Protein AF-A0A554VRL2-F1 (afdb_monomer_lite)

Organism: NCBI:txid2047982

Sequence (175 aa):
MKTKRKSYYKETLPDLVAKLKTMLENSLEVVSKNIDPATKENELKAALESRKLAVEDVIWSAKEIGRMKFELGGDEEKDAFSDLTYLTKVIPRLIKELKGMVDNNLDIVDKTISKKLKESGMKSALVSRRLAAEHAVWASKKVDELEKILIGESEDDSKDETVIMNWTKRKAKLG

Structure (mmCIF, N/CA/C/O backbone):
data_AF-A0A554VRL2-F1
#
_entry.id   AF-A0A554VRL2-F1
#
loop_
_atom_site.group_PDB
_atom_site.id
_atom_site.type_symbol
_atom_site.label_atom_id
_atom_site.label_alt_id
_atom_site.label_comp_id
_atom_site.label_asym_id
_atom_site.label_entity_id
_atom_site.label_seq_id
_atom_site.pdbx_PDB_ins_code
_atom_site.Cartn_x
_atom_site.Cartn_y
_atom_site.Cartn_z
_atom_site.occupancy
_atom_site.B_iso_or_equiv
_atom_site.auth_seq_id
_atom_site.auth_comp_id
_atom_site.auth_asym_id
_atom_site.auth_atom_id
_atom_site.pdbx_PDB_model_num
ATOM 1 N N . MET A 1 1 ? 48.299 -3.933 -20.904 1.00 45.84 1 MET A N 1
ATOM 2 C CA . MET A 1 1 ? 46.844 -3.791 -21.152 1.00 45.84 1 MET A CA 1
ATOM 3 C C . MET A 1 1 ? 46.139 -3.540 -19.827 1.00 45.84 1 MET A C 1
ATOM 5 O O . MET A 1 1 ? 46.253 -4.376 -18.944 1.00 45.84 1 MET A O 1
ATOM 9 N N . LYS A 1 2 ? 45.457 -2.400 -19.646 1.00 48.56 2 LYS A N 1
ATOM 10 C CA . LYS A 1 2 ? 44.576 -2.196 -18.483 1.00 48.56 2 LYS A CA 1
ATOM 11 C C . LYS A 1 2 ? 43.255 -2.908 -18.771 1.00 48.56 2 LYS A C 1
ATOM 13 O O . LYS A 1 2 ? 42.486 -2.445 -19.610 1.00 48.56 2 LYS A O 1
ATOM 18 N N . THR A 1 3 ? 43.001 -4.032 -18.112 1.00 53.31 3 THR A N 1
ATOM 19 C CA . THR A 1 3 ? 41.670 -4.644 -18.057 1.00 53.31 3 THR A CA 1
ATOM 20 C C . THR A 1 3 ? 40.723 -3.626 -17.427 1.00 53.31 3 THR A C 1
ATOM 22 O O . THR A 1 3 ? 40.823 -3.323 -16.239 1.00 53.31 3 THR A O 1
ATOM 25 N N . LYS A 1 4 ? 39.826 -3.034 -18.225 1.00 60.41 4 LYS A N 1
ATOM 26 C CA . LYS A 1 4 ? 38.717 -2.244 -17.682 1.00 60.41 4 LYS A CA 1
ATOM 27 C C . LYS A 1 4 ? 37.874 -3.205 -16.843 1.00 60.41 4 LYS A C 1
ATOM 29 O O . LYS A 1 4 ? 37.178 -4.043 -17.410 1.00 60.41 4 LYS A O 1
ATOM 34 N N . ARG A 1 5 ? 37.977 -3.127 -15.510 1.00 64.88 5 ARG A N 1
ATOM 35 C CA . ARG A 1 5 ? 37.061 -3.842 -14.611 1.00 64.88 5 ARG A CA 1
ATOM 36 C C . ARG A 1 5 ? 35.646 -3.401 -14.978 1.00 64.88 5 ARG A C 1
ATOM 38 O O . ARG A 1 5 ? 35.350 -2.206 -14.941 1.00 64.88 5 ARG A O 1
ATOM 45 N N . LYS A 1 6 ? 34.808 -4.348 -15.397 1.00 69.50 6 LYS A N 1
ATOM 46 C CA . LYS A 1 6 ? 33.374 -4.109 -15.551 1.00 69.50 6 LYS A CA 1
ATOM 47 C C . LYS A 1 6 ? 32.815 -3.740 -14.171 1.00 69.50 6 LYS A C 1
ATOM 49 O O . LYS A 1 6 ? 33.304 -4.206 -13.145 1.00 69.50 6 LYS A O 1
ATOM 54 N N . SER A 1 7 ? 31.873 -2.804 -14.143 1.00 85.56 7 SER A N 1
ATOM 55 C CA . SER A 1 7 ? 31.252 -2.363 -12.893 1.00 85.56 7 SER A CA 1
ATOM 56 C C . SER A 1 7 ? 30.370 -3.484 -12.347 1.00 85.56 7 SER A C 1
ATOM 58 O O . SER A 1 7 ? 29.465 -3.916 -13.056 1.00 85.56 7 SER A O 1
ATOM 60 N N . TYR A 1 8 ? 30.585 -3.896 -11.093 1.00 88.38 8 TYR A N 1
ATOM 61 C CA . TYR A 1 8 ? 29.761 -4.908 -10.416 1.00 88.38 8 TYR A CA 1
ATOM 62 C C . TYR A 1 8 ? 28.268 -4.542 -10.421 1.00 88.38 8 TYR A C 1
ATOM 64 O O . TYR A 1 8 ? 27.406 -5.395 -10.619 1.00 88.38 8 TYR A O 1
ATOM 72 N N . TYR A 1 9 ? 27.951 -3.250 -10.287 1.00 88.38 9 TYR A N 1
ATOM 73 C CA . TYR A 1 9 ? 26.580 -2.758 -10.414 1.00 88.38 9 TYR A CA 1
ATOM 74 C C . TYR A 1 9 ? 26.002 -3.049 -11.804 1.00 88.38 9 TYR A C 1
ATOM 76 O O . TYR A 1 9 ? 24.926 -3.618 -11.910 1.00 88.38 9 TYR A O 1
ATOM 84 N N . LYS A 1 10 ? 26.743 -2.747 -12.879 1.00 86.62 10 LYS A N 1
ATOM 85 C CA . LYS A 1 10 ? 26.281 -3.021 -14.251 1.00 86.62 10 LYS A CA 1
ATOM 86 C C . LYS A 1 10 ? 26.148 -4.516 -14.546 1.00 86.62 10 LYS A C 1
ATOM 88 O O . LYS A 1 10 ? 25.300 -4.894 -15.342 1.00 86.62 10 LYS A O 1
ATOM 93 N N . GLU A 1 11 ? 26.980 -5.350 -13.926 1.00 88.81 11 GLU A N 1
ATOM 94 C CA . GLU A 1 11 ? 26.897 -6.811 -14.050 1.00 88.81 11 GLU A CA 1
ATOM 95 C C . GLU A 1 11 ? 25.648 -7.379 -13.367 1.00 88.81 11 GLU A C 1
ATOM 97 O O . GLU A 1 11 ? 25.026 -8.292 -13.897 1.00 88.81 11 GLU A O 1
ATOM 102 N N . THR A 1 12 ? 25.261 -6.818 -12.220 1.00 92.62 12 THR A N 1
ATOM 103 C CA . THR A 1 12 ? 24.132 -7.299 -11.402 1.00 92.62 12 THR A CA 1
ATOM 104 C C . THR A 1 12 ? 22.801 -6.613 -11.708 1.00 92.62 12 THR A C 1
ATOM 106 O O . THR A 1 12 ? 21.754 -7.069 -11.248 1.00 92.62 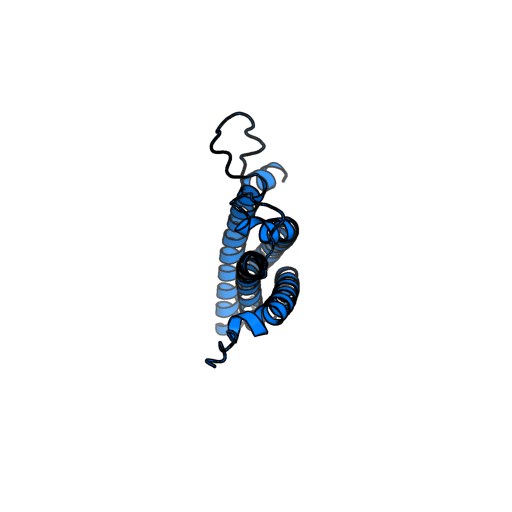12 THR A O 1
ATOM 109 N N . LEU A 1 13 ? 22.815 -5.536 -12.495 1.00 90.00 13 LEU A N 1
ATOM 110 C CA . LEU A 1 13 ? 21.646 -4.711 -12.793 1.00 90.00 13 LEU A CA 1
ATOM 111 C C . LEU A 1 13 ? 20.446 -5.499 -13.365 1.00 90.00 13 LEU A C 1
ATOM 113 O O . LEU A 1 13 ? 19.334 -5.282 -12.877 1.00 90.00 13 LEU A O 1
ATOM 117 N N . PRO A 1 14 ? 20.607 -6.444 -14.318 1.00 90.25 14 PRO A N 1
ATOM 118 C CA . PRO A 1 14 ? 19.478 -7.236 -14.820 1.00 90.25 14 PRO A CA 1
ATOM 119 C C . PRO A 1 14 ? 18.809 -8.088 -13.732 1.00 90.25 14 PRO A C 1
ATOM 121 O O . PRO A 1 14 ? 17.579 -8.107 -13.623 1.00 90.25 14 PRO A O 1
ATOM 124 N N . ASP A 1 15 ? 19.613 -8.746 -12.894 1.00 94.31 15 ASP A N 1
ATOM 125 C CA . ASP A 1 15 ? 19.123 -9.582 -11.796 1.00 94.31 15 ASP A CA 1
ATOM 126 C C . ASP A 1 15 ? 18.423 -8.740 -10.729 1.00 94.31 15 ASP A C 1
ATOM 128 O O . ASP A 1 15 ? 17.396 -9.146 -10.180 1.00 94.31 15 ASP A O 1
ATOM 132 N N . LEU A 1 16 ? 18.953 -7.547 -10.447 1.00 94.06 16 LEU A N 1
ATOM 133 C CA . LEU A 1 16 ? 18.347 -6.606 -9.514 1.00 94.06 16 LEU A CA 1
ATOM 134 C C . LEU A 1 16 ? 16.969 -6.151 -10.007 1.00 94.06 16 LEU A C 1
ATOM 136 O O . LEU A 1 16 ? 16.006 -6.208 -9.245 1.00 94.06 16 LEU A O 1
ATOM 140 N N . VAL A 1 17 ? 16.837 -5.805 -11.293 1.00 91.88 17 VAL A N 1
ATOM 141 C CA . VAL A 1 17 ? 15.542 -5.468 -11.907 1.00 91.88 17 VAL A CA 1
ATOM 142 C C . VAL A 1 17 ? 14.554 -6.630 -11.795 1.00 91.88 17 VAL A C 1
ATOM 144 O O . VAL A 1 17 ? 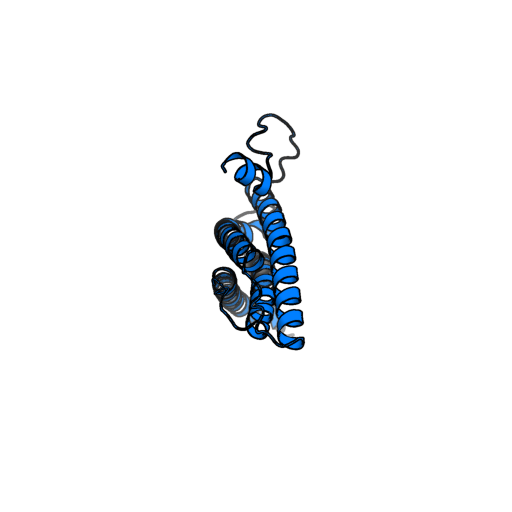13.387 -6.410 -11.469 1.00 91.88 17 VAL A O 1
ATOM 147 N N . ALA A 1 18 ? 14.990 -7.866 -12.053 1.00 92.75 18 ALA A N 1
ATOM 148 C CA . ALA A 1 18 ? 14.127 -9.039 -11.928 1.00 92.75 18 ALA A CA 1
ATOM 149 C C . ALA A 1 18 ? 13.631 -9.230 -10.485 1.00 92.75 18 ALA A C 1
ATOM 151 O O . ALA A 1 18 ? 12.432 -9.396 -10.263 1.00 92.75 18 ALA A O 1
ATOM 152 N N . LYS A 1 19 ? 14.527 -9.124 -9.497 1.00 96.75 19 LYS A N 1
ATOM 153 C CA . LYS A 1 19 ? 14.181 -9.262 -8.074 1.00 96.75 19 LYS A CA 1
ATOM 154 C C . LYS A 1 19 ? 13.278 -8.137 -7.571 1.00 96.75 19 LYS A C 1
ATOM 156 O O . LYS A 1 19 ? 12.361 -8.411 -6.801 1.00 96.75 19 LYS A O 1
ATOM 161 N N . LEU A 1 20 ? 13.482 -6.900 -8.030 1.00 95.69 20 LEU A N 1
ATOM 162 C CA . LEU A 1 20 ? 12.611 -5.772 -7.684 1.00 95.69 20 LEU A CA 1
ATOM 163 C C . LEU A 1 20 ? 11.193 -5.948 -8.235 1.00 95.69 20 LEU A C 1
ATOM 165 O O . LEU A 1 20 ? 10.235 -5.594 -7.555 1.00 95.69 20 LEU A O 1
ATOM 169 N N . LYS A 1 21 ? 11.026 -6.541 -9.426 1.00 93.75 21 LYS A N 1
ATOM 170 C CA . LYS A 1 21 ? 9.686 -6.889 -9.934 1.00 93.75 21 LYS A CA 1
ATOM 171 C C . LYS A 1 21 ? 8.993 -7.903 -9.028 1.00 93.75 21 LYS A C 1
ATOM 173 O O . LYS A 1 21 ? 7.825 -7.721 -8.712 1.00 93.75 21 LYS A O 1
ATOM 178 N N . THR A 1 22 ? 9.710 -8.933 -8.580 1.00 95.81 22 THR A N 1
ATOM 179 C CA . THR A 1 22 ? 9.165 -9.914 -7.629 1.00 95.81 22 THR A CA 1
ATOM 180 C C . THR A 1 22 ? 8.797 -9.262 -6.296 1.00 95.81 22 THR A C 1
ATOM 182 O O . THR A 1 22 ? 7.720 -9.522 -5.771 1.00 95.81 22 THR A O 1
ATOM 185 N N . MET A 1 23 ? 9.658 -8.390 -5.760 1.00 97.06 23 MET A N 1
ATOM 186 C CA . MET A 1 23 ? 9.367 -7.628 -4.541 1.00 97.06 23 MET A CA 1
ATOM 187 C C . MET A 1 23 ? 8.102 -6.782 -4.704 1.00 97.06 23 MET A C 1
ATOM 189 O O . MET A 1 23 ? 7.233 -6.826 -3.842 1.00 97.06 23 MET A O 1
ATOM 193 N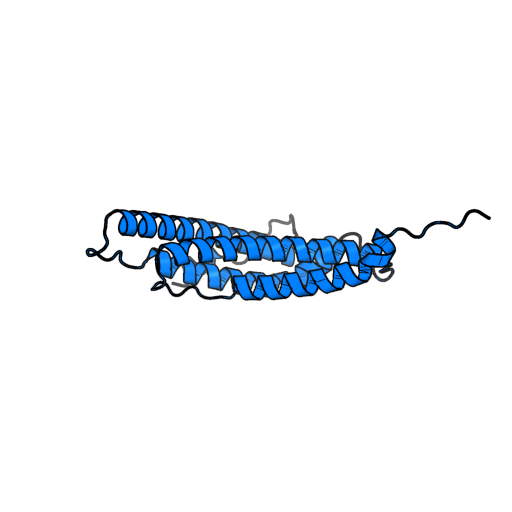 N . LEU A 1 24 ? 7.968 -6.071 -5.825 1.00 96.94 24 LEU A N 1
ATOM 194 C CA . LEU A 1 24 ? 6.794 -5.257 -6.126 1.00 96.94 24 LEU A CA 1
ATOM 195 C C . LEU A 1 24 ? 5.503 -6.082 -6.142 1.00 96.94 24 LEU A C 1
ATOM 197 O O . LEU A 1 24 ? 4.514 -5.664 -5.544 1.00 96.94 24 LEU A O 1
ATOM 201 N N . GLU A 1 25 ? 5.504 -7.245 -6.797 1.00 97.06 25 GLU A N 1
ATOM 202 C CA . GLU A 1 25 ? 4.330 -8.127 -6.844 1.00 97.06 25 GLU A CA 1
ATOM 203 C C . GLU A 1 25 ? 3.964 -8.662 -5.456 1.00 97.06 25 GLU A C 1
ATOM 205 O O . GLU A 1 25 ? 2.803 -8.585 -5.054 1.00 97.06 25 GLU A O 1
ATOM 210 N N . ASN A 1 26 ? 4.955 -9.102 -4.676 1.00 97.19 26 ASN A N 1
ATOM 211 C CA . ASN A 1 26 ? 4.737 -9.542 -3.298 1.00 97.19 26 ASN A CA 1
ATOM 212 C C . ASN A 1 26 ? 4.168 -8.412 -2.426 1.00 97.19 26 ASN A C 1
ATOM 214 O O . ASN A 1 26 ? 3.269 -8.639 -1.615 1.00 97.19 26 ASN A O 1
ATOM 218 N N . SER A 1 27 ? 4.659 -7.182 -2.593 1.00 97.81 27 SER A N 1
ATOM 219 C CA . SER A 1 27 ? 4.134 -6.029 -1.864 1.00 97.81 27 SER A CA 1
ATOM 220 C C . SER A 1 27 ? 2.699 -5.710 -2.288 1.00 97.81 27 SER A C 1
ATOM 222 O O . SER A 1 27 ? 1.859 -5.494 -1.419 1.00 97.81 27 SER A O 1
ATOM 224 N N . LEU A 1 28 ? 2.357 -5.777 -3.582 1.00 97.12 28 LEU A N 1
ATOM 225 C CA . LEU A 1 28 ? 0.967 -5.633 -4.045 1.00 97.12 28 LEU A CA 1
ATOM 226 C C . LEU A 1 28 ? 0.034 -6.676 -3.417 1.00 97.12 28 LEU A C 1
ATOM 228 O O . LEU A 1 28 ? -1.079 -6.332 -3.018 1.00 97.12 28 LEU A O 1
ATOM 232 N N . GLU A 1 29 ? 0.480 -7.926 -3.282 1.00 96.81 29 GLU A N 1
ATOM 233 C CA . GLU A 1 29 ? -0.289 -8.951 -2.572 1.00 96.81 29 GLU A CA 1
ATOM 234 C C . GLU A 1 29 ? -0.529 -8.561 -1.111 1.00 96.81 29 GLU A C 1
ATOM 236 O O . GLU A 1 29 ? -1.649 -8.693 -0.621 1.00 96.81 29 GLU A O 1
ATOM 241 N N . VAL A 1 30 ? 0.482 -8.034 -0.413 1.00 96.94 30 VAL A N 1
ATOM 242 C CA . VAL A 1 30 ? 0.323 -7.554 0.969 1.00 96.94 30 VAL A CA 1
ATOM 243 C C . VAL A 1 30 ? -0.676 -6.400 1.052 1.00 96.94 30 VAL A C 1
ATOM 245 O O . VAL A 1 30 ? -1.521 -6.422 1.945 1.00 96.94 30 VAL A O 1
ATOM 248 N N . VAL A 1 31 ? -0.642 -5.436 0.123 1.00 96.88 31 VAL A N 1
ATOM 249 C CA . VAL A 1 31 ? -1.629 -4.337 0.079 1.00 96.88 31 VAL A CA 1
ATOM 250 C C . VAL A 1 31 ? -3.052 -4.882 -0.088 1.00 96.88 31 VAL A C 1
ATOM 252 O O . VAL A 1 31 ? -3.954 -4.439 0.620 1.00 96.88 31 VAL A O 1
ATOM 255 N N . SER A 1 32 ? -3.239 -5.8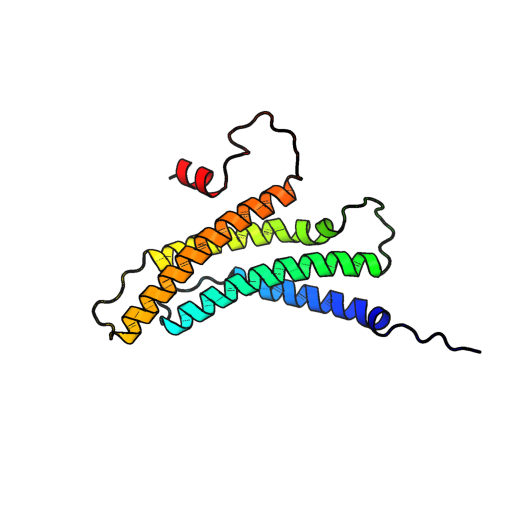76 -0.963 1.00 94.50 32 SER A N 1
ATOM 256 C CA . SER A 1 32 ? -4.550 -6.473 -1.268 1.00 94.50 32 SER A CA 1
ATOM 257 C C . SER A 1 32 ? -5.140 -7.334 -0.144 1.00 94.50 32 SER A C 1
ATOM 259 O O . SER A 1 32 ? -6.322 -7.681 -0.172 1.00 94.50 32 SER A O 1
ATOM 261 N N . LYS A 1 33 ? -4.335 -7.717 0.859 1.00 94.19 33 LYS A N 1
ATOM 262 C CA . LYS A 1 33 ? -4.809 -8.577 1.947 1.00 94.19 33 LYS A CA 1
ATOM 263 C C . LYS A 1 33 ? -5.814 -7.827 2.816 1.00 94.19 33 LYS A C 1
ATOM 265 O O . LYS A 1 33 ? -5.484 -6.851 3.497 1.00 94.19 33 LYS A O 1
ATOM 270 N N . ASN A 1 34 ? -7.037 -8.349 2.843 1.00 92.06 34 ASN A N 1
ATOM 271 C CA . ASN A 1 34 ? -8.032 -7.957 3.830 1.00 92.06 34 ASN A CA 1
ATOM 272 C C . ASN A 1 34 ? -7.567 -8.379 5.218 1.00 92.06 34 ASN A C 1
ATOM 274 O O . ASN A 1 34 ? -7.198 -9.533 5.443 1.00 92.06 34 ASN A O 1
ATOM 278 N N . ILE A 1 35 ? -7.611 -7.436 6.152 1.00 91.00 35 ILE A N 1
ATOM 279 C CA . ILE A 1 35 ? -7.419 -7.743 7.558 1.00 91.00 35 ILE A CA 1
ATOM 280 C C . ILE A 1 35 ? -8.797 -8.038 8.128 1.00 91.00 35 ILE A C 1
ATOM 282 O O . ILE A 1 35 ? -9.672 -7.173 8.097 1.00 91.00 35 ILE A O 1
ATOM 286 N N . ASP A 1 36 ? -8.988 -9.252 8.640 1.00 87.50 36 ASP A N 1
ATOM 287 C CA . ASP A 1 36 ? -10.199 -9.592 9.378 1.00 87.50 36 ASP A CA 1
ATOM 288 C C . ASP A 1 36 ? -10.290 -8.672 10.606 1.00 87.50 36 ASP A C 1
ATOM 290 O O . ASP A 1 36 ? -9.401 -8.731 11.468 1.00 87.50 36 ASP A O 1
ATOM 294 N N . PRO A 1 37 ? -11.340 -7.838 10.730 1.00 79.88 37 PRO A N 1
ATOM 295 C CA . PRO A 1 37 ? -11.519 -7.000 11.901 1.00 79.88 37 PRO A CA 1
ATOM 296 C C . PRO A 1 37 ? -11.535 -7.809 13.201 1.00 79.88 37 PRO A C 1
ATOM 298 O O . PRO A 1 37 ? -11.184 -7.257 14.237 1.00 79.88 37 PRO A O 1
ATOM 301 N N . ALA A 1 38 ? -11.894 -9.099 13.191 1.00 79.38 38 ALA A N 1
ATOM 302 C CA . ALA A 1 38 ? -11.891 -9.982 14.360 1.00 79.38 38 ALA A CA 1
ATOM 303 C C . ALA A 1 38 ? -10.495 -10.481 14.793 1.00 79.38 38 ALA A C 1
ATOM 305 O O . ALA A 1 38 ? -10.380 -11.077 15.868 1.00 79.38 38 ALA A O 1
ATOM 306 N N . THR A 1 39 ? -9.444 -10.193 14.019 1.00 81.31 39 THR A N 1
ATOM 307 C CA . THR A 1 39 ? -8.042 -10.496 14.357 1.00 81.31 39 THR A CA 1
ATOM 308 C C . THR A 1 39 ? -7.668 -9.944 15.738 1.00 81.31 39 THR A C 1
ATOM 310 O O . THR A 1 39 ? -8.192 -8.917 16.184 1.00 81.31 39 THR A O 1
ATOM 313 N N . LYS A 1 40 ? -6.746 -10.615 16.445 1.00 82.38 40 LYS A N 1
ATOM 314 C CA . LYS A 1 40 ? -6.271 -10.144 17.755 1.00 82.38 40 LYS A CA 1
ATOM 315 C C . LYS A 1 40 ? -5.661 -8.748 17.631 1.00 82.38 40 LYS A C 1
ATOM 317 O O . LYS A 1 40 ? -4.933 -8.456 16.690 1.00 82.38 40 LYS A O 1
ATOM 322 N N . GLU A 1 41 ? -5.895 -7.898 18.625 1.00 79.31 41 GLU A N 1
ATOM 323 C CA . GLU A 1 41 ? -5.579 -6.462 18.544 1.00 79.31 41 GLU A CA 1
ATOM 324 C C . GLU A 1 41 ? -4.092 -6.158 18.273 1.00 79.31 41 GLU A C 1
ATOM 326 O O . GLU A 1 41 ? -3.755 -5.199 17.582 1.00 79.31 41 GLU A O 1
ATOM 331 N N . ASN A 1 42 ? -3.191 -6.991 18.788 1.00 75.44 42 ASN A N 1
ATOM 332 C CA . ASN A 1 42 ? -1.747 -6.907 18.572 1.00 75.44 42 ASN A CA 1
ATOM 333 C C . ASN A 1 42 ? -1.313 -7.373 17.169 1.00 75.44 42 ASN A C 1
ATOM 335 O O . ASN A 1 42 ? -0.358 -6.828 16.622 1.00 75.44 42 ASN A O 1
ATOM 339 N N . GLU A 1 43 ? -2.028 -8.319 16.565 1.00 86.12 43 GLU A N 1
ATOM 340 C CA . GLU A 1 43 ? -1.814 -8.752 15.176 1.00 86.12 43 GLU A CA 1
ATOM 341 C C . GLU A 1 43 ? -2.409 -7.730 14.189 1.00 86.12 43 GLU A C 1
ATOM 343 O O . GLU A 1 43 ? -1.812 -7.444 13.152 1.00 86.12 43 GLU A O 1
ATOM 348 N N . LEU A 1 44 ? -3.527 -7.096 14.563 1.00 89.50 44 LEU A N 1
ATOM 349 C CA . LEU A 1 44 ? -4.191 -6.039 13.797 1.00 89.50 44 LEU A CA 1
ATOM 350 C C . LEU A 1 44 ? -3.262 -4.843 13.551 1.00 89.50 44 LEU A C 1
ATOM 352 O O . LEU A 1 44 ? -3.139 -4.378 12.419 1.00 89.50 44 LEU A O 1
ATOM 356 N N . LYS A 1 45 ? -2.557 -4.380 14.592 1.00 89.06 45 LYS A N 1
ATOM 357 C CA . LYS A 1 45 ? -1.577 -3.294 14.462 1.00 89.06 45 LYS A CA 1
ATOM 358 C C . LYS A 1 45 ? -0.477 -3.643 13.450 1.00 89.06 45 LYS A C 1
ATOM 360 O O . LYS A 1 45 ? -0.235 -2.871 12.527 1.00 89.06 45 LYS A O 1
ATOM 365 N N . ALA A 1 46 ? 0.156 -4.807 13.604 1.00 92.00 46 ALA A N 1
ATOM 366 C CA . ALA A 1 46 ? 1.254 -5.234 12.736 1.00 92.00 46 ALA A CA 1
ATOM 367 C C . ALA A 1 46 ? 0.809 -5.374 11.271 1.00 92.00 46 ALA A C 1
ATOM 369 O O . ALA A 1 46 ? 1.532 -4.983 10.352 1.00 92.00 46 ALA A O 1
ATOM 370 N N . ALA A 1 47 ? -0.401 -5.887 11.047 1.00 93.81 47 ALA A N 1
ATOM 371 C CA . ALA A 1 47 ? -0.978 -6.007 9.717 1.00 93.81 47 ALA A CA 1
ATOM 372 C C . ALA A 1 47 ? -1.267 -4.629 9.084 1.00 93.81 47 ALA A C 1
ATOM 374 O O . ALA A 1 47 ? -0.951 -4.415 7.913 1.00 93.81 47 ALA A O 1
ATOM 375 N N . LEU A 1 48 ? -1.789 -3.664 9.853 1.00 94.31 48 LEU A N 1
ATOM 376 C CA . LEU A 1 48 ? -2.003 -2.287 9.387 1.00 94.31 48 LEU A CA 1
ATOM 377 C C . LEU A 1 48 ? -0.693 -1.592 8.989 1.00 94.31 48 LEU A C 1
ATOM 379 O O . LEU A 1 48 ? -0.647 -0.940 7.944 1.00 94.31 48 LEU A O 1
ATOM 383 N N . GLU A 1 49 ? 0.358 -1.732 9.803 1.00 94.75 49 GLU A N 1
ATOM 384 C CA . GLU A 1 49 ? 1.696 -1.182 9.524 1.00 94.75 49 GLU A CA 1
ATOM 385 C C . GLU A 1 49 ? 2.306 -1.821 8.270 1.00 94.75 49 GLU A C 1
ATOM 387 O O . GLU A 1 49 ? 2.805 -1.114 7.394 1.00 94.75 49 GLU A O 1
ATOM 392 N N . SER A 1 50 ? 2.168 -3.142 8.133 1.00 95.75 50 SER A N 1
ATOM 393 C CA . SER A 1 50 ? 2.696 -3.901 6.997 1.00 95.75 50 SER A CA 1
ATOM 394 C C . SER A 1 50 ? 2.064 -3.487 5.667 1.00 95.75 50 SER A C 1
ATOM 396 O O . SER A 1 50 ? 2.773 -3.358 4.674 1.00 95.75 50 SER A O 1
ATOM 398 N N . ARG A 1 51 ? 0.751 -3.216 5.627 1.00 96.44 51 ARG A N 1
ATOM 399 C CA . ARG A 1 51 ? 0.091 -2.743 4.396 1.00 96.44 51 ARG A CA 1
ATOM 400 C C . ARG A 1 51 ? 0.582 -1.375 3.953 1.00 96.44 51 ARG A C 1
ATOM 402 O O . ARG A 1 51 ? 0.818 -1.174 2.767 1.00 96.44 51 ARG A O 1
ATOM 409 N N . LYS A 1 52 ? 0.748 -0.439 4.892 1.00 96.81 52 LYS A N 1
ATOM 410 C CA . LYS A 1 52 ? 1.265 0.893 4.562 1.00 96.81 52 LYS A CA 1
ATOM 411 C C . LYS A 1 52 ? 2.688 0.806 4.004 1.00 96.81 52 LYS A C 1
ATOM 413 O O . LYS A 1 52 ? 2.947 1.388 2.955 1.00 96.81 52 LYS A O 1
ATOM 418 N N . LEU A 1 53 ? 3.559 0.033 4.658 1.00 97.50 53 LEU A N 1
ATOM 419 C CA . LEU A 1 53 ? 4.923 -0.201 4.183 1.00 97.50 53 LEU A CA 1
ATOM 420 C C . LEU A 1 53 ? 4.927 -0.841 2.788 1.00 97.50 53 LEU A C 1
ATOM 422 O O . LEU A 1 53 ? 5.638 -0.386 1.901 1.00 97.50 53 LEU A O 1
ATOM 426 N N . ALA A 1 54 ? 4.063 -1.832 2.556 1.00 97.94 54 ALA A N 1
ATOM 427 C CA . ALA A 1 54 ? 3.951 -2.482 1.258 1.00 97.94 54 ALA A CA 1
ATOM 428 C C . ALA A 1 54 ? 3.549 -1.507 0.138 1.00 97.94 54 ALA A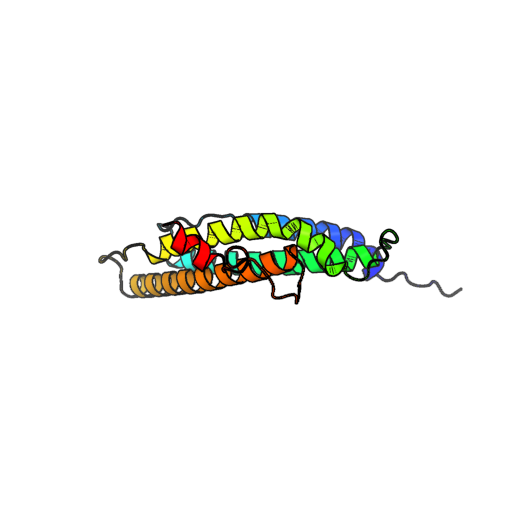 C 1
ATOM 430 O O . ALA A 1 54 ? 4.084 -1.593 -0.963 1.00 97.94 54 ALA A O 1
ATOM 431 N N . VAL A 1 55 ? 2.658 -0.542 0.396 1.00 97.81 55 VAL A N 1
ATOM 432 C CA . VAL A 1 55 ? 2.337 0.510 -0.587 1.00 97.81 55 VAL A CA 1
ATOM 433 C C . VAL A 1 55 ? 3.570 1.361 -0.906 1.00 97.81 55 VAL A C 1
ATOM 435 O O . VAL A 1 55 ? 3.827 1.657 -2.074 1.00 97.81 55 VAL A O 1
ATOM 438 N N . GLU A 1 56 ? 4.328 1.765 0.115 1.00 97.19 56 GLU A N 1
ATOM 439 C CA . GLU A 1 56 ? 5.556 2.551 -0.057 1.00 97.19 56 GLU A CA 1
ATOM 440 C C . GLU A 1 56 ? 6.597 1.766 -0.879 1.00 97.19 56 GLU A C 1
ATOM 442 O O . GLU A 1 56 ? 7.152 2.308 -1.840 1.00 97.19 56 GLU A O 1
ATOM 447 N N . ASP A 1 57 ? 6.758 0.470 -0.599 1.00 97.88 57 ASP A N 1
ATOM 448 C CA . ASP A 1 57 ? 7.636 -0.448 -1.332 1.00 97.88 57 ASP A CA 1
ATOM 449 C C . ASP A 1 57 ? 7.215 -0.641 -2.792 1.00 97.88 57 ASP A C 1
ATOM 451 O O . ASP A 1 57 ? 8.078 -0.681 -3.673 1.00 97.88 57 ASP A O 1
ATOM 455 N N . VAL A 1 58 ? 5.910 -0.737 -3.081 1.00 97.31 58 VAL A N 1
ATOM 456 C CA . VAL A 1 58 ? 5.401 -0.814 -4.462 1.00 97.31 58 VAL A CA 1
ATOM 457 C C . VAL A 1 58 ? 5.795 0.440 -5.233 1.00 97.31 58 VAL A C 1
ATOM 459 O O . VAL A 1 58 ? 6.330 0.338 -6.338 1.00 97.31 58 VAL A O 1
ATOM 462 N N . ILE A 1 59 ? 5.554 1.622 -4.658 1.00 95.00 59 ILE A N 1
ATOM 463 C CA . ILE A 1 59 ? 5.848 2.900 -5.317 1.00 95.00 59 ILE A CA 1
ATOM 464 C C . ILE A 1 59 ? 7.351 3.040 -5.556 1.00 95.00 59 ILE A C 1
ATOM 466 O O . ILE A 1 59 ? 7.764 3.396 -6.662 1.00 95.00 59 ILE A O 1
ATOM 470 N N . TRP A 1 60 ? 8.166 2.760 -4.538 1.00 95.81 60 TRP A N 1
ATOM 471 C CA . TRP A 1 60 ? 9.6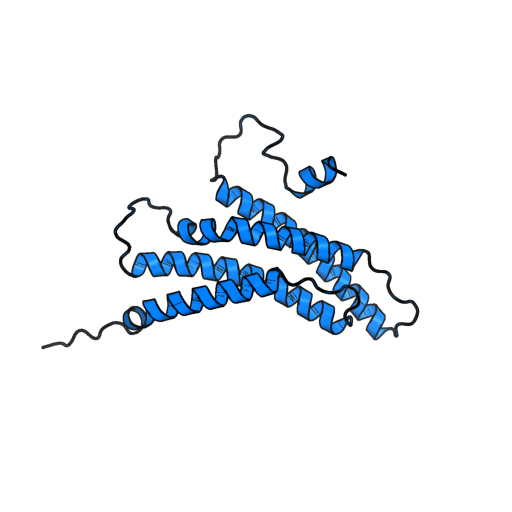18 2.851 -4.640 1.00 95.81 60 TRP A CA 1
ATOM 472 C C . TRP A 1 60 ? 10.165 1.865 -5.677 1.00 95.81 60 TRP A C 1
ATOM 474 O O . TRP A 1 60 ? 10.851 2.279 -6.612 1.00 95.81 60 TRP A O 1
ATOM 484 N N . SER A 1 61 ? 9.784 0.587 -5.581 1.00 95.56 61 SER A N 1
ATOM 485 C CA . SER A 1 61 ? 10.258 -0.457 -6.496 1.00 95.56 61 SER A CA 1
ATOM 486 C C . SER A 1 61 ? 9.855 -0.158 -7.936 1.00 95.56 61 SER A C 1
ATOM 488 O O . SER A 1 61 ? 10.650 -0.357 -8.850 1.00 95.56 61 SER A O 1
ATOM 490 N N . ALA A 1 62 ? 8.642 0.358 -8.165 1.00 93.00 62 ALA A N 1
ATOM 491 C CA . ALA A 1 62 ? 8.173 0.679 -9.508 1.00 93.00 62 ALA A CA 1
ATOM 492 C C . ALA A 1 62 ? 9.001 1.794 -10.164 1.00 93.00 62 ALA A C 1
ATOM 494 O O . ALA A 1 62 ? 9.382 1.662 -11.329 1.00 93.00 62 ALA A O 1
ATOM 495 N N . LYS A 1 63 ? 9.300 2.863 -9.413 1.00 91.38 63 LYS A N 1
ATOM 496 C CA . LYS A 1 63 ? 10.172 3.957 -9.869 1.00 91.38 63 LYS A CA 1
ATOM 497 C C . LYS A 1 63 ? 11.581 3.446 -10.157 1.00 91.38 63 LYS A C 1
ATOM 499 O O . LYS A 1 63 ? 12.132 3.709 -11.222 1.00 91.38 63 LYS A O 1
ATOM 504 N N . GLU A 1 64 ? 12.122 2.643 -9.248 1.00 92.44 64 GLU A N 1
ATOM 505 C CA . GLU A 1 64 ? 13.488 2.140 -9.349 1.00 92.44 64 GLU A CA 1
ATOM 506 C C . GLU A 1 64 ? 13.669 1.155 -10.514 1.00 92.44 64 GLU A C 1
ATOM 508 O O . GLU A 1 64 ? 14.660 1.218 -11.238 1.00 92.44 64 GLU A O 1
ATOM 513 N N . ILE A 1 65 ? 12.672 0.306 -10.783 1.00 91.31 65 ILE A N 1
ATOM 514 C CA . ILE A 1 65 ? 12.642 -0.546 -11.981 1.00 91.31 65 ILE A CA 1
ATOM 515 C C . ILE A 1 65 ? 12.647 0.302 -13.257 1.00 91.31 65 ILE A C 1
ATOM 517 O O . ILE A 1 65 ? 13.338 -0.059 -14.210 1.00 91.31 65 ILE A O 1
ATOM 521 N N . GLY A 1 66 ? 11.874 1.394 -13.299 1.00 87.25 66 GLY A N 1
ATOM 522 C CA . GLY A 1 66 ? 11.873 2.334 -14.424 1.00 87.25 66 GLY A CA 1
ATOM 523 C C . GLY A 1 66 ? 13.271 2.903 -14.674 1.00 87.25 66 GLY A C 1
ATOM 524 O O . GLY A 1 66 ? 13.833 2.715 -15.755 1.00 87.25 66 GLY A O 1
ATOM 525 N N . ARG A 1 67 ? 13.872 3.470 -13.623 1.00 88.62 67 ARG A N 1
ATOM 526 C CA . ARG A 1 67 ? 15.225 4.041 -13.625 1.00 88.62 67 ARG A CA 1
ATOM 527 C C . ARG A 1 67 ? 16.290 3.039 -14.091 1.00 88.62 67 ARG A C 1
ATOM 529 O O . ARG A 1 67 ? 17.084 3.328 -14.981 1.00 88.62 67 ARG A O 1
ATOM 536 N N . MET A 1 68 ? 16.297 1.830 -13.531 1.00 89.31 68 MET A N 1
ATOM 537 C CA . MET A 1 68 ? 17.284 0.793 -13.865 1.00 89.31 68 MET A CA 1
ATOM 538 C C . MET A 1 68 ? 17.115 0.229 -15.280 1.00 89.31 68 MET A C 1
ATOM 540 O O . MET A 1 68 ? 18.100 -0.122 -15.929 1.00 89.31 68 MET A O 1
ATOM 544 N N . LYS A 1 69 ? 15.879 0.131 -15.787 1.00 84.69 69 LYS A N 1
ATOM 545 C CA . LYS A 1 69 ? 15.632 -0.286 -17.176 1.00 84.69 69 LYS A CA 1
ATOM 546 C C . LYS A 1 69 ? 16.177 0.721 -18.177 1.00 84.69 69 LYS A C 1
ATOM 548 O O . LYS A 1 69 ? 16.730 0.304 -19.190 1.00 84.69 69 LYS A O 1
ATOM 553 N N . PHE A 1 70 ? 16.054 2.012 -17.878 1.00 83.56 70 PHE A N 1
ATOM 554 C CA . PHE A 1 70 ? 16.667 3.063 -18.682 1.00 83.56 70 PHE A CA 1
ATOM 555 C C . PHE A 1 70 ? 18.195 2.887 -18.742 1.00 83.56 70 PHE A C 1
ATOM 557 O O . PHE A 1 70 ? 18.782 2.866 -19.822 1.00 83.56 70 PHE A O 1
ATOM 564 N N . GLU A 1 71 ? 18.839 2.624 -17.600 1.00 84.31 71 GLU A N 1
ATOM 565 C CA . GLU A 1 71 ? 20.290 2.389 -17.530 1.00 84.31 71 GLU A CA 1
ATOM 566 C C . GLU A 1 71 ? 20.787 1.139 -18.276 1.00 84.31 71 GLU A C 1
ATOM 568 O O . GLU A 1 71 ? 21.947 1.102 -18.697 1.00 84.31 71 GLU A O 1
ATOM 573 N N . LEU A 1 72 ? 19.942 0.115 -18.442 1.00 81.44 72 LEU A N 1
ATOM 574 C CA . LEU A 1 72 ? 20.275 -1.114 -19.175 1.00 81.44 72 LEU A CA 1
ATOM 575 C C . LEU A 1 72 ? 20.334 -0.932 -20.702 1.00 81.44 72 LEU A C 1
ATOM 577 O O . LEU A 1 72 ? 20.682 -1.883 -21.400 1.00 81.44 72 LEU A O 1
ATOM 581 N N . GLY A 1 73 ? 20.071 0.272 -21.216 1.00 68.69 73 GLY A N 1
ATOM 582 C CA . GLY A 1 73 ? 20.165 0.583 -22.643 1.00 68.69 73 GLY A CA 1
ATOM 583 C C . GLY A 1 73 ? 18.823 0.537 -23.364 1.00 68.69 73 GLY A C 1
ATOM 584 O O . GLY A 1 73 ? 18.755 0.064 -24.494 1.00 68.69 73 GLY A O 1
ATOM 585 N N . GLY A 1 74 ? 17.758 1.021 -22.723 1.00 57.09 74 GLY A N 1
ATOM 586 C CA . GLY A 1 74 ? 16.481 1.261 -23.392 1.00 57.09 74 GLY A CA 1
ATOM 587 C C . GLY A 1 74 ? 16.552 2.452 -24.355 1.00 57.09 74 GLY A C 1
ATOM 588 O O . GLY A 1 74 ? 15.948 3.482 -24.084 1.00 57.09 74 GLY A O 1
ATOM 589 N N . ASP A 1 75 ? 17.288 2.324 -25.462 1.00 51.34 75 ASP A N 1
ATOM 590 C CA . ASP A 1 75 ? 17.144 3.195 -26.633 1.00 51.34 75 ASP A CA 1
ATOM 591 C C . ASP A 1 75 ? 15.954 2.691 -27.464 1.00 51.34 75 ASP A C 1
ATOM 593 O O . ASP A 1 75 ? 16.133 1.961 -28.429 1.00 51.34 75 ASP A O 1
ATOM 597 N N . GLU A 1 76 ? 14.738 3.045 -27.043 1.00 45.94 76 GLU A N 1
ATOM 598 C CA . GLU A 1 76 ? 13.522 3.096 -27.876 1.00 45.94 76 GLU A CA 1
ATOM 599 C C . GLU A 1 76 ? 12.414 3.844 -27.107 1.00 45.94 76 GLU A C 1
ATOM 601 O O . GLU A 1 76 ? 11.377 3.295 -26.772 1.00 45.94 76 GLU A O 1
ATOM 606 N N . GLU A 1 77 ? 12.707 5.086 -26.713 1.00 45.56 77 GLU A N 1
ATOM 607 C CA . GLU A 1 77 ? 11.769 6.221 -26.619 1.00 45.56 77 GLU A CA 1
ATOM 608 C C . GLU A 1 77 ? 12.520 7.385 -25.965 1.00 45.56 77 GLU A C 1
ATOM 610 O O . GLU A 1 77 ? 12.653 7.497 -24.746 1.00 45.56 77 GLU A O 1
ATOM 615 N N . LYS A 1 78 ? 13.053 8.270 -26.813 1.00 44.47 78 LYS A N 1
ATOM 616 C CA . LYS A 1 78 ? 13.476 9.611 -26.410 1.00 44.47 78 LYS A CA 1
ATOM 617 C C . LYS A 1 78 ? 12.231 10.460 -26.153 1.00 44.47 78 LYS A C 1
ATOM 619 O O . LYS A 1 78 ? 12.005 11.421 -26.870 1.00 44.47 78 LYS A O 1
ATOM 624 N N . ASP A 1 79 ? 11.461 10.110 -25.134 1.00 45.38 79 ASP A N 1
ATOM 625 C CA . ASP A 1 79 ? 10.608 11.070 -24.453 1.00 45.38 79 ASP A CA 1
ATOM 626 C C . ASP A 1 79 ? 11.078 11.136 -23.009 1.00 45.38 79 ASP A C 1
ATOM 628 O O . ASP A 1 79 ? 11.021 10.181 -22.231 1.00 45.38 79 ASP A O 1
ATOM 632 N N . ALA A 1 80 ? 11.659 12.284 -22.690 1.00 40.16 80 ALA A N 1
ATOM 633 C CA . ALA A 1 80 ? 12.233 12.618 -21.407 1.00 40.16 80 ALA A CA 1
ATOM 634 C C . ALA A 1 80 ? 11.129 12.751 -20.343 1.00 40.16 80 ALA A C 1
ATOM 636 O O . ALA A 1 80 ? 10.848 13.851 -19.903 1.00 40.16 80 ALA A O 1
ATOM 637 N N . PHE A 1 81 ? 10.493 11.641 -19.955 1.00 45.28 81 PHE A N 1
ATOM 638 C CA . PHE A 1 81 ? 9.555 11.536 -18.824 1.00 45.28 81 PHE A CA 1
ATOM 639 C C . PHE A 1 81 ? 9.429 10.092 -18.272 1.00 45.28 81 PHE A C 1
ATOM 641 O O . PHE A 1 81 ? 8.456 9.742 -17.602 1.00 45.28 81 PHE A O 1
ATOM 648 N N . SER A 1 82 ? 10.396 9.202 -18.536 1.00 46.84 82 SER A N 1
ATOM 649 C CA . SER A 1 82 ? 10.179 7.752 -18.390 1.00 46.84 82 SER A CA 1
ATOM 650 C C . SER A 1 82 ? 10.317 7.145 -16.982 1.00 46.84 82 SER A C 1
ATOM 652 O O . SER A 1 82 ? 9.971 5.969 -16.823 1.00 46.84 82 SER A O 1
ATOM 654 N N . ASP A 1 83 ? 10.638 7.926 -15.938 1.00 45.75 83 ASP A N 1
ATOM 655 C CA . ASP A 1 83 ? 10.495 7.501 -14.524 1.00 45.75 83 ASP A CA 1
ATOM 656 C C . ASP A 1 83 ? 9.036 7.135 -14.172 1.00 45.75 83 ASP A C 1
ATOM 658 O O . ASP A 1 83 ? 8.757 6.404 -13.216 1.00 45.75 83 ASP A O 1
ATOM 662 N N . LEU A 1 84 ? 8.090 7.595 -14.996 1.00 55.25 84 LEU A N 1
ATOM 663 C CA . LEU A 1 84 ? 6.673 7.276 -14.921 1.00 55.25 84 LEU A CA 1
ATOM 664 C C . LEU A 1 84 ? 6.286 5.991 -15.654 1.00 55.25 84 LEU A C 1
ATOM 666 O O . LEU A 1 84 ? 5.262 5.418 -15.317 1.00 55.25 84 LEU A O 1
ATOM 670 N N . THR A 1 85 ? 7.043 5.475 -16.625 1.00 71.62 85 THR A N 1
ATOM 671 C CA . THR A 1 85 ? 6.521 4.414 -17.522 1.00 71.62 85 THR A CA 1
ATOM 672 C C . THR A 1 85 ? 6.236 3.089 -16.819 1.00 71.62 85 THR A C 1
ATOM 674 O O . THR A 1 85 ? 5.262 2.409 -17.140 1.00 71.62 85 THR A O 1
ATOM 677 N N . TYR A 1 86 ? 7.069 2.687 -15.855 1.00 82.44 86 TYR A N 1
ATOM 678 C CA . TYR A 1 86 ? 6.808 1.461 -15.101 1.00 82.44 86 TYR A CA 1
ATOM 679 C C . TYR A 1 86 ? 5.807 1.698 -13.968 1.00 82.44 86 TYR A C 1
ATOM 681 O O . TYR A 1 86 ? 4.916 0.878 -13.761 1.00 82.44 86 TYR A O 1
ATOM 689 N N . LEU A 1 87 ? 5.897 2.843 -13.285 1.00 86.56 87 LEU A N 1
ATOM 690 C CA . LEU A 1 87 ? 4.948 3.219 -12.241 1.00 86.56 87 LEU A CA 1
ATOM 691 C C . LEU A 1 87 ? 3.524 3.372 -12.797 1.00 86.56 87 LEU A C 1
ATOM 693 O O . LEU A 1 87 ? 2.610 2.771 -12.251 1.00 86.56 87 LEU A O 1
ATOM 697 N N . THR A 1 88 ? 3.324 4.070 -13.914 1.00 85.50 88 THR A N 1
ATOM 698 C CA . THR A 1 88 ? 2.017 4.239 -14.588 1.00 85.50 88 THR A CA 1
ATOM 699 C C . THR A 1 88 ? 1.361 2.916 -14.966 1.00 85.50 88 THR A C 1
ATOM 701 O O . THR A 1 88 ? 0.145 2.801 -14.864 1.00 85.50 88 THR A O 1
ATOM 704 N N . LYS A 1 89 ? 2.140 1.878 -15.303 1.00 88.06 89 LYS A N 1
ATOM 705 C CA . LYS A 1 89 ? 1.617 0.515 -15.524 1.00 88.06 89 LYS A CA 1
ATOM 706 C C . LYS A 1 89 ? 1.094 -0.136 -14.240 1.00 88.06 89 LYS A C 1
ATOM 708 O O . LYS A 1 89 ? 0.173 -0.944 -14.293 1.00 88.06 89 LYS A O 1
ATOM 713 N N . VAL A 1 90 ? 1.676 0.206 -13.092 1.00 92.31 90 VAL A N 1
ATOM 714 C CA . VAL A 1 90 ? 1.337 -0.358 -11.775 1.00 92.31 90 VAL A CA 1
ATOM 715 C C . VAL A 1 90 ? 0.224 0.435 -11.083 1.00 92.31 90 VAL A C 1
ATOM 717 O O . VAL A 1 90 ? -0.589 -0.155 -10.367 1.00 92.31 90 VAL A O 1
ATOM 720 N N . ILE A 1 91 ? 0.148 1.750 -11.317 1.00 92.62 91 ILE A N 1
ATOM 721 C CA . ILE A 1 91 ? -0.792 2.658 -10.647 1.00 92.62 91 ILE A CA 1
ATOM 722 C C . ILE A 1 91 ? -2.249 2.160 -10.683 1.00 92.62 91 ILE A C 1
ATOM 724 O O . ILE A 1 91 ? -2.859 2.145 -9.615 1.00 92.62 91 ILE A O 1
ATOM 728 N N . PRO A 1 92 ? -2.834 1.724 -11.820 1.00 93.62 92 PRO A N 1
ATOM 729 C CA . PRO A 1 92 ? -4.239 1.312 -11.855 1.00 93.62 92 PRO A CA 1
ATOM 730 C C . PRO A 1 92 ? -4.554 0.187 -10.866 1.00 93.62 92 PRO A C 1
ATOM 732 O O . PRO A 1 92 ? -5.568 0.228 -10.166 1.00 93.62 92 PRO A O 1
ATOM 735 N N . ARG A 1 93 ? -3.649 -0.794 -10.758 1.00 95.56 93 ARG A N 1
ATOM 736 C CA . ARG A 1 93 ? -3.773 -1.874 -9.779 1.00 95.56 93 ARG A CA 1
ATOM 737 C C . ARG A 1 93 ? -3.581 -1.342 -8.365 1.00 95.56 93 ARG A C 1
ATOM 739 O O . ARG A 1 93 ? -4.423 -1.605 -7.517 1.00 95.56 93 ARG A O 1
ATOM 746 N N . LEU A 1 94 ? -2.543 -0.543 -8.115 1.00 96.44 94 LEU A N 1
ATOM 747 C CA . LEU A 1 94 ? -2.297 0.021 -6.785 1.00 96.44 94 LEU A CA 1
ATOM 748 C C . LEU A 1 94 ? -3.474 0.876 -6.281 1.00 96.44 94 LEU A C 1
ATOM 750 O O . LEU A 1 94 ? -3.847 0.762 -5.119 1.00 96.44 94 LEU A O 1
ATOM 754 N N . ILE A 1 95 ? -4.105 1.680 -7.143 1.00 96.38 95 ILE A N 1
ATOM 755 C CA . ILE A 1 95 ? -5.312 2.453 -6.808 1.00 96.38 95 ILE A CA 1
ATOM 756 C C . ILE A 1 95 ? -6.452 1.526 -6.389 1.00 96.38 95 ILE A C 1
ATOM 758 O O . ILE A 1 95 ? -7.122 1.799 -5.393 1.00 96.38 95 ILE A O 1
ATOM 762 N N . LYS A 1 96 ? -6.688 0.444 -7.140 1.00 96.50 96 LYS A N 1
ATOM 763 C CA . LYS A 1 96 ? -7.722 -0.539 -6.800 1.00 96.50 96 LYS A CA 1
ATOM 764 C C . LYS A 1 96 ? -7.471 -1.128 -5.410 1.00 96.50 96 LYS A C 1
ATOM 766 O O . LYS A 1 96 ? -8.385 -1.132 -4.588 1.00 96.50 96 LYS A O 1
ATOM 771 N N . GLU A 1 97 ? -6.241 -1.557 -5.137 1.00 97.50 97 GLU A N 1
ATOM 772 C CA . GLU A 1 97 ? -5.892 -2.150 -3.842 1.00 97.50 97 GLU A CA 1
ATOM 773 C C . GLU A 1 97 ? -5.956 -1.123 -2.698 1.00 97.50 97 GLU A C 1
ATOM 775 O O . GLU A 1 97 ? -6.448 -1.433 -1.617 1.00 97.50 97 GLU A O 1
ATOM 780 N N . LEU A 1 98 ? -5.556 0.132 -2.934 1.00 97.44 98 LEU A N 1
ATOM 781 C CA . LEU A 1 98 ? -5.685 1.214 -1.952 1.00 97.44 98 LEU A CA 1
ATOM 782 C C . LEU A 1 98 ? -7.146 1.532 -1.617 1.00 97.44 98 LEU A C 1
ATOM 784 O O . LEU A 1 98 ? -7.458 1.760 -0.452 1.00 97.44 98 LEU A O 1
ATOM 788 N N . LYS A 1 99 ? -8.049 1.523 -2.606 1.00 96.50 99 LYS A N 1
ATOM 789 C CA . LYS A 1 99 ? -9.491 1.709 -2.368 1.00 96.50 99 LYS A CA 1
ATOM 790 C C . LYS A 1 99 ? -10.043 0.586 -1.481 1.00 96.50 99 LYS A C 1
ATOM 792 O O . LYS A 1 99 ? -10.705 0.880 -0.490 1.00 96.50 99 LYS A O 1
ATOM 797 N N . GLY A 1 100 ? -9.673 -0.668 -1.758 1.00 96.12 100 GLY A N 1
ATOM 798 C CA . GLY A 1 100 ? -10.016 -1.807 -0.897 1.00 96.12 100 GLY A CA 1
ATOM 799 C C . GLY A 1 100 ? -9.425 -1.697 0.515 1.00 96.12 100 GLY A C 1
ATOM 800 O O . GLY A 1 100 ? -10.114 -1.952 1.501 1.00 96.12 100 GLY A O 1
ATOM 801 N N . MET A 1 101 ? -8.175 -1.237 0.635 1.00 96.25 101 MET A N 1
ATOM 802 C CA . MET A 1 101 ? -7.531 -0.975 1.925 1.00 96.25 101 MET A CA 1
ATOM 803 C C . MET A 1 101 ? -8.268 0.104 2.729 1.00 96.25 101 MET A C 1
ATOM 805 O O . MET A 1 101 ? -8.387 -0.032 3.946 1.00 96.25 101 MET A O 1
ATOM 809 N N . VAL A 1 102 ? -8.759 1.167 2.080 1.00 96.62 102 VAL A N 1
ATOM 810 C CA . VAL A 1 102 ? -9.565 2.199 2.749 1.00 96.62 102 VAL A CA 1
ATOM 811 C C . VAL A 1 102 ? -10.850 1.594 3.296 1.00 96.62 102 VAL A C 1
ATOM 813 O O . VAL A 1 102 ? -11.130 1.781 4.476 1.00 96.62 102 VAL A O 1
ATOM 816 N N . ASP A 1 103 ? -11.589 0.847 2.476 1.00 95.31 103 ASP A N 1
ATOM 817 C CA . ASP A 1 103 ? -12.852 0.233 2.891 1.00 95.31 103 ASP A CA 1
ATOM 818 C C . ASP A 1 103 ? -12.640 -0.712 4.085 1.00 95.31 103 ASP A C 1
ATOM 820 O O . ASP A 1 103 ? -13.263 -0.544 5.131 1.00 95.31 103 ASP A O 1
ATOM 824 N N . ASN A 1 104 ? -11.650 -1.605 4.003 1.00 95.38 104 ASN A N 1
ATOM 825 C CA . ASN A 1 104 ? -11.332 -2.516 5.101 1.00 95.38 104 ASN A CA 1
ATOM 826 C C . ASN A 1 104 ? -10.837 -1.793 6.370 1.00 95.38 104 ASN A C 1
ATOM 828 O O . ASN A 1 104 ? -11.102 -2.241 7.484 1.00 95.38 104 ASN A O 1
ATOM 832 N N . ASN A 1 105 ? -10.118 -0.674 6.238 1.00 95.81 105 ASN A N 1
ATOM 833 C CA . ASN A 1 105 ? -9.721 0.127 7.396 1.00 95.81 105 ASN A CA 1
ATOM 834 C C . ASN A 1 105 ? -10.922 0.801 8.071 1.00 95.81 105 ASN A C 1
ATOM 836 O O . ASN A 1 105 ? -10.934 0.900 9.297 1.00 95.81 105 ASN A O 1
ATOM 840 N N . LEU A 1 106 ? -11.918 1.253 7.305 1.00 94.50 106 LEU A N 1
ATOM 841 C CA . LEU A 1 106 ? -13.141 1.832 7.864 1.00 94.50 106 LEU A CA 1
ATOM 842 C C . LEU A 1 106 ? -13.948 0.777 8.637 1.00 94.50 106 LEU A C 1
ATOM 844 O O . LEU A 1 106 ? -14.368 1.055 9.758 1.00 94.50 106 LEU A O 1
ATOM 848 N N . ASP A 1 107 ? -14.022 -0.462 8.143 1.00 92.88 107 ASP A N 1
ATOM 849 C CA . ASP A 1 107 ? -14.642 -1.574 8.883 1.00 92.88 107 ASP A CA 1
ATOM 850 C C . ASP A 1 107 ? -13.960 -1.827 10.244 1.00 92.88 107 ASP A C 1
ATOM 852 O O . ASP A 1 107 ? -14.606 -2.125 11.253 1.00 92.88 107 ASP A O 1
ATOM 856 N N . ILE A 1 108 ? -12.629 -1.690 10.301 1.00 92.00 108 ILE A N 1
ATOM 857 C CA . ILE A 1 108 ? -11.858 -1.825 11.547 1.00 92.00 108 ILE A CA 1
ATOM 858 C C . ILE A 1 108 ? -12.170 -0.681 12.522 1.00 92.00 108 ILE A C 1
ATOM 860 O O . ILE A 1 108 ? -12.249 -0.913 13.734 1.00 92.00 108 ILE A O 1
ATOM 864 N N . VAL A 1 109 ? -12.343 0.543 12.014 1.00 92.19 109 VAL A N 1
ATOM 865 C CA . VAL A 1 109 ? -12.719 1.718 12.818 1.00 92.19 109 VAL A CA 1
ATOM 866 C C . VAL A 1 109 ? -14.100 1.519 13.448 1.00 92.19 109 VAL A C 1
ATOM 868 O O . VAL A 1 109 ? -14.247 1.730 14.657 1.00 92.19 109 VAL A O 1
ATOM 871 N N . ASP A 1 110 ? -15.062 1.035 12.661 1.00 88.38 110 ASP A N 1
ATOM 872 C CA . ASP A 1 110 ? -16.466 0.867 13.057 1.00 88.38 110 ASP A CA 1
ATOM 873 C C . ASP A 1 110 ? -16.725 -0.352 13.952 1.00 88.38 110 ASP A C 1
ATOM 875 O O . ASP A 1 110 ? -17.783 -0.465 14.582 1.00 88.38 110 ASP A O 1
ATOM 879 N N . LYS A 1 111 ? -15.753 -1.265 14.083 1.00 84.19 111 LYS A N 1
ATOM 880 C CA . LYS A 1 111 ? -15.848 -2.423 14.984 1.00 84.19 111 LYS A CA 1
ATOM 881 C C . LYS A 1 111 ? -16.268 -1.968 16.390 1.00 84.19 111 LYS A C 1
ATOM 883 O O . LYS A 1 111 ? -15.887 -0.904 16.863 1.00 84.19 111 LYS A O 1
ATOM 888 N N . THR A 1 112 ? -16.954 -2.796 17.175 1.00 82.50 112 THR A N 1
ATOM 889 C CA . THR A 1 112 ? -17.215 -2.503 18.605 1.00 82.50 112 THR A CA 1
ATOM 890 C C . THR A 1 112 ? -16.087 -3.039 19.499 1.00 82.50 112 THR A C 1
ATOM 892 O O . THR A 1 112 ? -15.642 -4.171 19.313 1.00 82.50 112 THR A O 1
ATOM 895 N N . ILE A 1 113 ? -15.598 -2.248 20.470 1.00 79.88 113 ILE A N 1
ATOM 896 C CA . ILE A 1 113 ? -14.620 -2.742 21.461 1.00 79.88 113 ILE A CA 1
ATOM 897 C C . ILE A 1 113 ? -15.366 -3.627 22.453 1.00 79.88 113 ILE A C 1
ATOM 899 O O . ILE A 1 113 ? -16.333 -3.196 23.083 1.00 79.88 113 ILE A O 1
ATOM 903 N N . SER A 1 114 ? -14.911 -4.868 22.619 1.00 78.31 114 SER A N 1
ATOM 904 C CA . SER A 1 114 ? -15.501 -5.768 23.606 1.00 78.31 114 SER A CA 1
ATOM 905 C C . SER A 1 114 ? -15.312 -5.218 25.021 1.00 78.31 114 SER A C 1
ATOM 907 O O . SER A 1 114 ? -14.187 -5.028 25.485 1.00 78.31 114 SER A O 1
ATOM 909 N N . LYS A 1 115 ? -16.424 -5.054 25.748 1.00 76.88 115 LYS A N 1
ATOM 910 C CA . LYS A 1 115 ? -16.438 -4.634 27.161 1.00 76.88 115 LYS A CA 1
ATOM 911 C C . LYS A 1 115 ? -15.744 -5.631 28.103 1.00 76.88 115 LYS A C 1
ATOM 913 O O . LYS A 1 115 ? -15.510 -5.307 29.259 1.00 76.88 115 LYS A O 1
ATOM 918 N N . LYS A 1 116 ? -15.429 -6.843 27.625 1.00 81.44 116 LYS A N 1
ATOM 919 C CA . LYS A 1 116 ? -14.759 -7.906 28.395 1.00 81.44 116 LYS A CA 1
ATOM 920 C C . LYS A 1 116 ? -13.227 -7.862 28.297 1.00 81.44 116 LYS A C 1
ATOM 922 O O . LYS A 1 116 ? -12.563 -8.722 28.872 1.00 81.44 116 LYS A O 1
ATOM 927 N N . LEU A 1 117 ? -12.656 -6.923 27.541 1.00 78.31 117 LEU A N 1
ATOM 928 C CA . LEU A 1 117 ? -11.204 -6.788 27.430 1.00 78.31 117 LEU A CA 1
ATOM 929 C C . LEU A 1 117 ? -10.600 -6.300 28.750 1.00 78.31 117 LEU A C 1
ATOM 931 O O . LEU A 1 117 ? -11.171 -5.460 29.437 1.00 78.31 117 LEU A O 1
ATOM 935 N N . LYS A 1 118 ? -9.409 -6.803 29.084 1.00 86.19 118 LYS A N 1
ATOM 936 C CA . LYS A 1 118 ? -8.565 -6.194 30.121 1.00 86.19 118 LYS A CA 1
ATOM 937 C C . LYS A 1 118 ? -8.049 -4.840 29.622 1.00 86.19 118 LYS A C 1
ATOM 939 O O . LYS A 1 118 ? -7.990 -4.618 28.415 1.00 86.19 118 LYS A O 1
ATOM 944 N N . GLU A 1 119 ? -7.614 -3.971 30.529 1.00 81.50 119 GLU A N 1
ATOM 945 C CA . GLU A 1 119 ? -7.138 -2.613 30.212 1.00 81.50 119 GLU A CA 1
ATOM 946 C C . GLU A 1 119 ? -6.077 -2.580 29.095 1.00 81.50 119 GLU A C 1
ATOM 948 O O . GLU A 1 119 ? -6.185 -1.793 28.154 1.00 81.50 119 GLU A O 1
ATOM 953 N N . SER A 1 120 ? -5.106 -3.500 29.119 1.00 80.06 120 SER A N 1
ATOM 954 C CA . SER A 1 120 ? -4.102 -3.630 28.053 1.00 80.06 120 SER A CA 1
ATOM 955 C C . SER A 1 120 ? -4.718 -3.964 26.689 1.00 80.06 120 SER A C 1
ATOM 957 O O . SER A 1 120 ? -4.317 -3.391 25.679 1.00 80.06 120 SER A O 1
ATOM 959 N N . GLY A 1 121 ? -5.735 -4.827 26.658 1.00 82.69 121 GLY A N 1
ATOM 960 C CA . GLY A 1 121 ? -6.495 -5.149 25.450 1.00 82.69 121 GLY A CA 1
ATOM 961 C C . GLY A 1 121 ? -7.339 -3.975 24.950 1.00 82.69 121 GLY A C 1
ATOM 962 O O . GLY A 1 121 ? -7.408 -3.752 23.745 1.00 82.69 121 GLY A O 1
ATOM 963 N N . MET A 1 122 ? -7.924 -3.181 25.857 1.00 84.62 122 MET A N 1
ATOM 964 C CA . MET A 1 122 ? -8.646 -1.955 25.490 1.00 84.62 122 MET A CA 1
ATOM 965 C C . MET A 1 122 ? -7.706 -0.921 24.864 1.00 84.62 122 MET A C 1
ATOM 967 O O . MET A 1 122 ? -8.023 -0.355 23.819 1.00 84.62 122 MET A O 1
ATOM 971 N N . LYS A 1 123 ? -6.524 -0.711 25.460 1.00 86.75 123 LYS A N 1
ATOM 972 C CA . LYS A 1 123 ? -5.506 0.198 24.920 1.00 86.75 123 LYS A CA 1
ATOM 973 C C . LYS A 1 123 ? -5.061 -0.230 23.522 1.00 86.75 123 LYS A C 1
ATOM 975 O O . LYS A 1 123 ? -5.026 0.607 22.624 1.00 86.75 123 LYS A O 1
ATOM 980 N N . SER A 1 124 ? -4.762 -1.514 23.320 1.00 86.62 124 SER A N 1
ATOM 981 C CA . SER A 1 124 ? -4.399 -2.038 21.999 1.00 86.62 124 SER A CA 1
ATOM 982 C C . SER A 1 124 ? -5.515 -1.839 20.972 1.00 86.62 124 SER A C 1
ATOM 984 O O . SER A 1 124 ? -5.232 -1.362 19.878 1.00 86.62 124 SER A O 1
ATOM 986 N N . ALA A 1 125 ? -6.774 -2.102 21.336 1.00 85.94 125 ALA A N 1
ATOM 987 C CA . ALA A 1 125 ? -7.914 -1.888 20.444 1.00 85.94 125 ALA A CA 1
ATOM 988 C C . ALA A 1 125 ? -8.081 -0.418 20.026 1.00 85.94 125 ALA A C 1
ATOM 990 O O . ALA A 1 125 ? -8.340 -0.124 18.859 1.00 85.94 125 ALA A O 1
ATOM 991 N N . LEU A 1 126 ? -7.899 0.521 20.961 1.00 89.06 126 LEU A N 1
ATOM 992 C CA . LEU A 1 126 ? -7.943 1.956 20.662 1.00 89.06 126 LEU A CA 1
ATOM 993 C C . LEU A 1 126 ? -6.806 2.380 19.724 1.00 89.06 126 LEU A C 1
ATOM 995 O O . LEU A 1 126 ? -7.038 3.130 18.777 1.00 89.06 126 LEU A O 1
ATOM 999 N N . VAL A 1 127 ? -5.589 1.879 19.959 1.00 90.94 127 VAL A N 1
ATOM 1000 C CA . VAL A 1 127 ? -4.423 2.167 19.108 1.00 90.94 127 VAL A CA 1
ATOM 1001 C C . VAL A 1 127 ? -4.634 1.638 17.692 1.00 90.94 127 VAL A C 1
ATOM 1003 O O . VAL A 1 127 ? -4.426 2.382 16.737 1.00 90.94 127 VAL A O 1
ATOM 1006 N N . SER A 1 128 ? -5.088 0.393 17.541 1.00 90.69 128 SER A N 1
ATOM 1007 C CA . SER A 1 128 ? -5.304 -0.215 16.225 1.00 90.69 128 SER A CA 1
ATOM 1008 C C . SER A 1 128 ? -6.380 0.514 15.415 1.00 90.69 128 SER A C 1
ATOM 1010 O O . SER A 1 128 ? -6.198 0.731 14.221 1.00 90.69 128 SER A O 1
ATOM 1012 N N . ARG A 1 129 ? -7.460 0.987 16.051 1.00 91.44 129 ARG A N 1
ATOM 1013 C CA . ARG A 1 129 ? -8.487 1.808 15.377 1.00 91.44 129 ARG A CA 1
ATOM 1014 C C . ARG A 1 129 ? -7.972 3.156 14.934 1.00 91.44 129 ARG A C 1
ATOM 1016 O O . ARG A 1 129 ? -8.242 3.577 13.816 1.00 91.44 129 ARG A O 1
ATOM 1023 N N . ARG A 1 130 ? -7.240 3.836 15.817 1.00 94.25 130 ARG A N 1
ATOM 1024 C CA . ARG A 1 130 ? -6.622 5.113 15.476 1.00 94.25 130 ARG A CA 1
ATOM 1025 C C . ARG A 1 130 ? -5.709 4.939 14.265 1.00 94.25 130 ARG A C 1
ATOM 1027 O O . ARG A 1 130 ? -5.803 5.720 13.326 1.00 94.25 130 ARG A O 1
ATOM 1034 N N . LEU A 1 131 ? -4.895 3.884 14.263 1.00 95.44 131 LEU A N 1
ATOM 1035 C CA . LEU A 1 131 ? -4.011 3.568 13.149 1.00 95.44 131 LEU A CA 1
ATOM 1036 C C . LEU A 1 131 ? -4.792 3.250 11.865 1.00 95.44 131 LEU A C 1
ATOM 1038 O O . LEU A 1 131 ? -4.441 3.754 10.804 1.00 95.44 131 LEU A O 1
ATOM 1042 N N . ALA A 1 132 ? -5.874 2.469 11.951 1.00 95.62 132 ALA A N 1
ATOM 1043 C CA . ALA A 1 132 ? -6.743 2.185 10.810 1.00 95.62 132 ALA A CA 1
ATOM 1044 C C . ALA A 1 132 ? -7.348 3.471 10.222 1.00 95.62 132 ALA A C 1
ATOM 1046 O O . ALA A 1 132 ? -7.300 3.663 9.009 1.00 95.62 132 ALA A O 1
ATOM 1047 N N . ALA A 1 133 ? -7.828 4.389 11.066 1.00 96.50 133 ALA A N 1
ATOM 1048 C CA . ALA A 1 133 ? -8.343 5.686 10.630 1.00 96.50 133 ALA A CA 1
ATOM 1049 C C . ALA A 1 133 ? -7.255 6.546 9.961 1.00 96.50 133 ALA A C 1
ATOM 1051 O O . ALA A 1 133 ? -7.458 7.065 8.863 1.00 96.50 133 ALA A O 1
ATOM 1052 N N . GLU A 1 134 ? -6.077 6.661 10.583 1.00 97.44 134 GLU A N 1
ATOM 1053 C CA . GLU A 1 134 ? -4.932 7.390 10.022 1.00 97.44 134 GLU A CA 1
ATOM 1054 C C . GLU A 1 134 ? -4.515 6.807 8.661 1.00 97.44 134 GLU A C 1
ATOM 1056 O O . GLU A 1 134 ? -4.286 7.547 7.701 1.00 97.44 134 GLU A O 1
ATOM 1061 N N . HIS A 1 135 ? -4.477 5.477 8.547 1.00 97.56 135 HIS A N 1
ATOM 1062 C CA . HIS A 1 135 ? -4.127 4.778 7.315 1.00 97.56 135 HIS A CA 1
ATOM 1063 C C . HIS A 1 135 ? -5.218 4.892 6.245 1.00 97.56 135 HIS A C 1
ATOM 1065 O O . HIS A 1 135 ? -4.880 5.010 5.072 1.00 97.56 135 HIS A O 1
ATOM 1071 N N . ALA A 1 136 ? -6.503 4.907 6.611 1.00 96.69 136 ALA A N 1
ATOM 1072 C CA . ALA A 1 136 ? -7.603 5.159 5.679 1.00 96.69 136 ALA A CA 1
ATOM 1073 C C . ALA A 1 136 ? -7.511 6.568 5.078 1.00 96.69 136 ALA A C 1
ATOM 1075 O O . ALA A 1 136 ? -7.587 6.731 3.859 1.00 96.69 136 ALA A O 1
ATOM 1076 N N . VAL A 1 137 ? -7.274 7.588 5.911 1.00 96.38 137 VAL A N 1
ATOM 1077 C CA . VAL A 1 137 ? -7.081 8.971 5.447 1.00 96.38 137 VAL A CA 1
ATOM 1078 C C . VAL A 1 137 ? -5.863 9.068 4.531 1.00 96.38 137 VAL A C 1
ATOM 1080 O O . VAL A 1 137 ? -5.936 9.672 3.460 1.00 96.38 137 VAL A O 1
ATOM 1083 N N . TRP A 1 138 ? -4.745 8.467 4.934 1.00 97.69 138 TRP A N 1
ATOM 1084 C CA . TRP A 1 138 ? -3.522 8.461 4.141 1.00 97.69 138 TRP A CA 1
ATOM 1085 C C . TRP A 1 138 ? -3.705 7.756 2.790 1.00 97.69 138 TRP A C 1
ATOM 1087 O O . TRP A 1 138 ? -3.364 8.333 1.760 1.00 97.69 138 TRP A O 1
ATOM 1097 N N . ALA A 1 139 ? -4.290 6.555 2.775 1.00 97.06 139 ALA A N 1
ATOM 1098 C CA . ALA A 1 139 ? -4.514 5.779 1.557 1.00 97.06 139 ALA A CA 1
ATOM 1099 C C . ALA A 1 139 ? -5.476 6.502 0.605 1.00 97.06 139 ALA A C 1
ATOM 1101 O O . ALA A 1 139 ? -5.231 6.540 -0.597 1.00 97.06 139 ALA A O 1
ATOM 1102 N N . SER A 1 140 ? -6.504 7.165 1.144 1.00 95.88 140 SER A N 1
ATOM 1103 C CA . SER A 1 140 ? -7.425 8.001 0.362 1.00 95.88 140 SER A CA 1
ATOM 1104 C C . SER A 1 140 ? -6.695 9.136 -0.359 1.00 95.88 140 SER A C 1
ATOM 1106 O O . SER A 1 140 ? -6.874 9.318 -1.558 1.00 95.88 140 SER A O 1
ATOM 1108 N N . LYS A 1 141 ? -5.828 9.874 0.348 1.00 94.62 141 LYS A N 1
ATOM 1109 C CA . LYS A 1 141 ? -5.010 10.935 -0.264 1.00 94.62 141 LYS A CA 1
ATOM 1110 C C . LYS A 1 141 ? -4.034 10.370 -1.294 1.00 94.62 141 LYS A C 1
ATOM 1112 O O . LYS A 1 141 ? -3.827 10.972 -2.341 1.00 94.62 141 LYS A O 1
ATOM 1117 N N . LYS A 1 142 ? -3.462 9.196 -1.015 1.00 95.38 142 LYS A N 1
ATOM 1118 C CA . LYS A 1 142 ? -2.547 8.520 -1.936 1.00 95.38 142 LYS A CA 1
ATOM 1119 C C . LYS A 1 142 ? -3.244 8.128 -3.238 1.00 95.38 142 LYS A C 1
ATOM 1121 O O . LYS A 1 142 ? -2.650 8.286 -4.294 1.00 95.38 142 LYS A O 1
ATOM 1126 N N . VAL A 1 143 ? -4.499 7.676 -3.183 1.00 95.06 143 VAL A N 1
ATOM 1127 C CA . VAL A 1 143 ? -5.320 7.441 -4.383 1.00 95.06 143 VAL A CA 1
ATOM 1128 C C . VAL A 1 143 ? -5.414 8.710 -5.227 1.00 95.06 143 VAL A C 1
ATOM 1130 O O . VAL A 1 143 ? -5.126 8.643 -6.417 1.00 95.06 143 VAL A O 1
ATOM 1133 N N . ASP A 1 144 ? -5.738 9.855 -4.621 1.00 91.06 144 ASP A N 1
ATOM 1134 C CA . ASP A 1 144 ? -5.842 11.126 -5.351 1.00 91.06 144 ASP A CA 1
ATOM 1135 C C . ASP A 1 144 ? -4.502 11.524 -6.002 1.00 91.06 144 ASP A C 1
ATOM 1137 O O . ASP A 1 144 ? -4.470 11.960 -7.151 1.00 91.06 144 ASP A O 1
ATOM 1141 N N . GLU A 1 145 ? -3.383 11.353 -5.292 1.00 91.25 145 GLU A N 1
ATOM 1142 C CA . GLU A 1 145 ? -2.038 11.609 -5.830 1.00 91.25 145 GLU A CA 1
ATOM 1143 C C . GLU A 1 145 ? -1.718 10.713 -7.036 1.00 91.25 145 GLU A C 1
ATOM 1145 O O . GLU A 1 145 ? -1.203 11.189 -8.045 1.00 91.25 145 GLU A O 1
ATOM 1150 N N . LEU A 1 146 ? -2.033 9.419 -6.956 1.00 91.75 146 LEU A N 1
ATOM 1151 C CA . LEU A 1 146 ? -1.764 8.470 -8.035 1.00 91.75 146 LEU A CA 1
ATOM 1152 C C . LEU A 1 146 ? -2.693 8.678 -9.244 1.00 91.75 146 LEU A C 1
ATOM 1154 O O . LEU A 1 146 ? -2.260 8.504 -10.381 1.00 91.75 146 LEU A O 1
ATOM 1158 N N . GLU A 1 147 ? -3.949 9.072 -9.020 1.00 89.44 147 GLU A N 1
ATOM 1159 C CA . GLU A 1 147 ? -4.883 9.428 -10.096 1.00 89.44 147 GLU A CA 1
ATOM 1160 C C . GLU A 1 147 ? -4.387 10.656 -10.877 1.00 89.44 147 GLU A C 1
ATOM 1162 O O . GLU A 1 147 ? -4.418 10.638 -12.106 1.00 89.44 147 GLU A O 1
ATOM 1167 N N . LYS A 1 148 ? -3.833 11.673 -10.197 1.00 87.19 148 LYS A N 1
ATOM 1168 C CA . LYS A 1 148 ? -3.196 12.825 -10.864 1.00 87.19 148 LYS A CA 1
ATOM 1169 C C . LYS A 1 148 ? -2.024 12.412 -11.749 1.00 87.19 148 LYS A C 1
ATOM 1171 O O . LYS A 1 148 ? -1.896 12.903 -12.864 1.00 87.19 148 LYS A O 1
ATOM 1176 N N . ILE A 1 149 ? -1.203 11.473 -11.279 1.00 85.31 149 ILE A N 1
ATOM 1177 C CA . ILE A 1 149 ? -0.078 10.956 -12.065 1.00 85.31 149 ILE A CA 1
ATOM 1178 C C . ILE A 1 149 ? -0.560 10.290 -13.367 1.00 85.31 149 ILE A C 1
ATOM 1180 O O . ILE A 1 149 ? 0.094 10.438 -14.395 1.00 85.31 149 ILE A O 1
ATOM 1184 N N . LEU A 1 150 ? -1.687 9.567 -13.347 1.00 82.56 150 LEU A N 1
ATOM 1185 C CA . LEU A 1 150 ? -2.238 8.930 -14.553 1.00 82.56 150 LEU A CA 1
ATOM 1186 C C . LEU A 1 150 ? -2.807 9.924 -15.565 1.00 82.56 150 LEU A C 1
ATOM 1188 O O . LEU A 1 150 ? -2.724 9.675 -16.764 1.00 82.56 150 LEU A O 1
ATOM 1192 N N . ILE A 1 151 ? -3.420 11.004 -15.086 1.00 79.00 151 ILE A N 1
ATOM 1193 C CA . ILE A 1 151 ? -4.049 12.021 -15.939 1.00 79.00 151 ILE A CA 1
ATOM 1194 C C . ILE A 1 151 ? -2.980 12.938 -16.569 1.00 79.00 151 ILE A C 1
ATOM 1196 O O . ILE A 1 151 ? -3.239 13.575 -17.587 1.00 79.00 151 ILE A O 1
ATOM 1200 N N . GLY A 1 152 ? -1.760 12.939 -16.016 1.00 63.75 152 GLY A N 1
ATOM 1201 C CA . GLY A 1 152 ? -0.748 13.953 -16.286 1.00 63.75 152 GLY A CA 1
ATOM 1202 C C . GLY A 1 152 ? -1.098 15.227 -15.520 1.00 63.75 152 GLY A C 1
ATOM 1203 O O . GLY A 1 152 ? -2.272 15.553 -15.348 1.00 63.75 152 GLY A O 1
ATOM 1204 N N . GLU A 1 153 ? -0.101 15.949 -15.010 1.00 52.88 153 GLU A N 1
ATOM 1205 C CA . GLU A 1 153 ? -0.338 17.289 -14.464 1.00 52.88 153 GLU A CA 1
ATOM 1206 C C . GLU A 1 153 ? -0.743 18.220 -15.615 1.00 52.88 153 GLU A C 1
ATOM 1208 O O . GLU A 1 153 ? 0.084 18.923 -16.186 1.00 52.88 153 GLU A O 1
ATOM 1213 N N . SER A 1 154 ? -2.016 18.217 -16.009 1.00 40.59 154 SER A N 1
ATOM 1214 C CA . SER A 1 154 ? -2.562 19.342 -16.752 1.00 40.59 154 SER A CA 1
ATOM 1215 C C . SER A 1 154 ? -2.757 20.474 -15.748 1.00 40.59 154 SER A C 1
ATOM 1217 O O . SER A 1 154 ? -3.774 20.526 -15.055 1.00 40.59 154 SER A O 1
ATOM 1219 N N . GLU A 1 155 ? -1.784 21.383 -15.679 1.00 39.88 155 GLU A N 1
ATOM 1220 C CA . GLU A 1 155 ? -1.928 22.746 -15.140 1.00 39.88 155 GLU A CA 1
ATOM 1221 C C . GLU A 1 155 ? -2.924 23.595 -15.967 1.00 39.88 155 GLU A C 1
ATOM 1223 O O . GLU A 1 155 ? -2.735 24.794 -16.143 1.00 39.88 155 GLU A O 1
ATOM 1228 N N . ASP A 1 156 ? -3.992 22.993 -16.495 1.00 39.59 156 ASP A N 1
ATOM 1229 C CA . ASP A 1 156 ? -5.052 23.714 -17.188 1.00 39.59 156 ASP A CA 1
ATOM 1230 C C . ASP A 1 156 ? -6.373 23.479 -16.452 1.00 39.59 156 ASP A C 1
ATOM 1232 O O . ASP A 1 156 ? -7.141 22.547 -16.709 1.00 39.59 156 ASP A O 1
ATOM 1236 N N . ASP A 1 157 ? -6.579 24.342 -15.459 1.00 48.06 157 ASP A N 1
ATOM 1237 C CA . ASP A 1 157 ? -7.824 24.574 -14.741 1.00 48.06 157 ASP A CA 1
ATOM 1238 C C . ASP A 1 157 ? -8.928 25.021 -15.716 1.00 48.06 157 ASP A C 1
ATOM 1240 O O . ASP A 1 157 ? -9.311 26.192 -15.753 1.00 48.06 157 ASP A O 1
ATOM 1244 N N . SER A 1 158 ? -9.504 24.114 -16.510 1.00 46.41 158 SER A N 1
ATOM 1245 C CA . SER A 1 158 ? -10.793 24.412 -17.133 1.00 46.41 158 SER A CA 1
ATOM 1246 C C . SER A 1 158 ? -11.642 23.178 -17.477 1.00 46.41 158 SER A C 1
ATOM 1248 O O . SER A 1 158 ? -11.300 22.360 -18.324 1.00 46.41 158 SER A O 1
ATOM 1250 N N . LYS A 1 159 ? -12.839 23.158 -16.866 1.00 41.81 159 LYS A N 1
ATOM 1251 C CA . LYS A 1 159 ? -14.093 22.545 -17.355 1.00 41.81 159 LYS A CA 1
ATOM 1252 C C . LYS A 1 159 ? -14.299 21.036 -17.147 1.00 41.81 159 LYS A C 1
ATOM 1254 O O . LYS A 1 159 ? -14.537 20.318 -18.105 1.00 41.81 159 LYS A O 1
ATOM 1259 N N . ASP A 1 160 ? -14.343 20.586 -15.893 1.00 43.34 160 ASP A N 1
ATOM 1260 C CA . ASP A 1 160 ? -15.417 19.684 -15.428 1.00 43.34 160 ASP A CA 1
ATOM 1261 C C . ASP A 1 160 ? -15.324 19.465 -13.907 1.00 43.34 160 ASP A C 1
ATOM 1263 O O . ASP A 1 160 ? -14.446 18.761 -13.402 1.00 43.34 160 ASP A O 1
ATOM 1267 N N . GLU A 1 161 ? -16.257 20.039 -13.140 1.00 44.00 161 GLU A N 1
ATOM 1268 C CA . GLU A 1 161 ? -16.308 19.899 -11.672 1.00 44.00 161 GLU A CA 1
ATOM 1269 C C . GLU A 1 161 ? -16.462 18.439 -11.203 1.00 44.00 161 GLU A C 1
ATOM 1271 O O . GLU A 1 161 ? -16.174 18.117 -10.052 1.00 44.00 161 GLU A O 1
ATOM 1276 N N . THR A 1 162 ? -16.888 17.532 -12.081 1.00 48.44 162 THR A N 1
ATOM 1277 C CA . THR A 1 162 ? -16.977 16.085 -11.837 1.00 48.44 162 THR A CA 1
ATOM 1278 C C . THR A 1 162 ? -15.627 15.367 -11.902 1.00 48.44 162 THR A C 1
ATOM 1280 O O . THR A 1 162 ? -15.451 14.355 -11.218 1.00 48.44 162 THR A O 1
ATOM 1283 N N . VAL A 1 163 ? -14.659 15.890 -12.663 1.00 47.28 163 VAL A N 1
ATOM 1284 C CA . VAL A 1 163 ? -13.317 15.297 -12.819 1.00 47.28 163 VAL A CA 1
ATOM 1285 C C . VAL A 1 163 ? -12.392 15.715 -11.666 1.00 47.28 163 VAL A C 1
ATOM 1287 O O . VAL A 1 163 ? -11.602 14.903 -11.187 1.00 47.28 163 VAL A O 1
ATOM 1290 N N . ILE A 1 164 ? -12.577 16.924 -11.118 1.00 48.84 164 ILE A N 1
ATOM 1291 C CA . ILE A 1 164 ? -11.756 17.526 -10.042 1.00 48.84 164 ILE A CA 1
ATOM 1292 C C . ILE A 1 164 ? -12.353 17.279 -8.637 1.00 48.84 164 ILE A C 1
ATOM 1294 O O . ILE A 1 164 ? -12.081 17.990 -7.670 1.00 48.84 164 ILE A O 1
ATOM 1298 N N . MET A 1 165 ? -13.207 16.271 -8.462 1.00 54.09 165 MET A N 1
ATOM 1299 C CA . MET A 1 165 ? -13.575 15.838 -7.111 1.00 54.09 165 MET A CA 1
ATOM 1300 C C . MET A 1 165 ? -12.624 14.744 -6.654 1.00 54.09 165 MET A C 1
ATOM 1302 O O . MET A 1 165 ? -12.542 13.689 -7.279 1.00 54.09 165 MET A O 1
ATOM 1306 N N . ASN A 1 166 ? -11.933 14.996 -5.536 1.00 62.22 166 ASN A N 1
ATOM 1307 C CA . ASN A 1 166 ? -11.152 13.969 -4.856 1.00 62.22 166 ASN A CA 1
ATOM 1308 C C . ASN A 1 166 ? -12.027 12.725 -4.608 1.00 62.22 166 ASN A C 1
ATOM 1310 O O . ASN A 1 166 ? -13.252 12.820 -4.452 1.00 62.22 166 ASN A O 1
ATOM 1314 N N . TRP A 1 167 ? -11.421 11.540 -4.626 1.00 68.94 167 TRP A N 1
ATOM 1315 C CA . TRP A 1 167 ? -12.163 10.279 -4.601 1.00 68.94 167 TRP A CA 1
ATOM 1316 C C . TRP A 1 167 ? -13.123 10.191 -3.403 1.00 68.94 167 TRP A C 1
ATOM 1318 O O . TRP A 1 167 ? -14.249 9.711 -3.542 1.00 68.94 167 TRP A O 1
ATOM 1328 N N . THR A 1 168 ? -12.727 10.754 -2.261 1.00 64.19 168 THR A N 1
ATOM 1329 C CA . THR A 1 168 ? -13.561 10.854 -1.056 1.00 64.19 168 THR A CA 1
ATOM 1330 C C . THR A 1 168 ? -14.827 11.694 -1.261 1.00 64.19 168 THR A C 1
ATOM 1332 O O . THR A 1 168 ? -15.905 11.244 -0.875 1.00 64.19 168 THR A O 1
ATOM 1335 N N . LYS A 1 169 ? -14.758 12.858 -1.927 1.00 67.44 169 LYS A N 1
ATOM 1336 C CA . LYS A 1 169 ? -15.949 13.657 -2.289 1.00 67.44 169 LYS A CA 1
ATOM 1337 C C . LYS A 1 169 ? -16.840 12.935 -3.296 1.00 67.44 169 LYS A C 1
ATOM 1339 O O . LYS A 1 169 ? -18.059 13.033 -3.188 1.00 67.44 169 LYS A O 1
ATOM 1344 N N . ARG A 1 170 ? -16.261 12.199 -4.255 1.00 73.62 170 ARG A N 1
ATOM 1345 C CA . ARG A 1 170 ? -17.047 11.399 -5.214 1.00 73.62 170 ARG A CA 1
ATOM 1346 C C . ARG A 1 170 ? -17.819 10.288 -4.506 1.00 73.62 170 ARG A C 1
ATOM 1348 O O . ARG A 1 170 ? -19.011 10.140 -4.746 1.00 73.62 170 ARG A O 1
ATOM 1355 N N . LYS A 1 171 ? -17.170 9.561 -3.591 1.00 70.25 171 LYS A N 1
ATOM 1356 C CA . LYS A 1 171 ? -17.815 8.507 -2.794 1.00 70.25 171 LYS A CA 1
ATOM 1357 C C . LYS A 1 171 ? -18.938 9.067 -1.911 1.00 70.25 171 LYS A C 1
ATOM 1359 O O . LYS A 1 171 ? -20.014 8.488 -1.878 1.00 70.25 171 LYS A O 1
ATOM 1364 N N . ALA A 1 172 ? -18.722 10.217 -1.271 1.00 69.19 172 ALA A N 1
ATOM 1365 C CA . ALA A 1 172 ? -19.721 10.867 -0.416 1.00 69.19 172 ALA A CA 1
ATOM 1366 C C . ALA A 1 172 ? -20.970 11.378 -1.163 1.00 69.19 172 ALA A C 1
ATOM 1368 O O . ALA A 1 172 ? -21.995 11.588 -0.532 1.00 69.19 172 ALA A O 1
ATOM 1369 N N . LYS A 1 173 ? -20.898 11.597 -2.483 1.00 67.81 173 LYS A N 1
ATOM 1370 C CA . LYS A 1 173 ? -22.061 11.970 -3.311 1.00 67.81 173 LYS A CA 1
ATOM 1371 C C . LYS A 1 173 ? -22.899 10.774 -3.781 1.00 67.81 173 LYS A C 1
ATOM 1373 O O . LYS A 1 173 ? -24.002 10.983 -4.273 1.00 67.81 173 LYS A O 1
ATOM 1378 N N . LEU A 1 174 ? -22.345 9.561 -3.723 1.00 65.94 174 LEU A N 1
ATOM 1379 C CA . LEU A 1 174 ? -22.966 8.336 -4.242 1.00 65.94 174 LEU A CA 1
ATOM 1380 C C . LEU A 1 174 ? -23.647 7.487 -3.156 1.00 65.94 174 LEU A C 1
ATOM 1382 O O . LEU A 1 174 ? -24.287 6.495 -3.499 1.00 65.94 174 LEU A O 1
ATOM 1386 N N . GLY A 1 175 ? -23.476 7.842 -1.880 1.00 48.47 175 GLY A N 1
ATOM 1387 C CA . GLY A 1 175 ? -24.152 7.227 -0.731 1.00 48.47 175 GLY A CA 1
ATOM 1388 C C . GLY A 1 175 ? -25.192 8.164 -0.143 1.00 48.47 175 GLY A C 1
ATOM 1389 O O . GLY A 1 175 ? -26.162 7.634 0.435 1.00 48.47 175 GLY A O 1
#

Secondary structure (DSSP, 8-state):
----PPPHHHHHHHHHHHHHHHHHHHHHHHHHPPPPTTS-HHHHHHHHHHHHHHHHHHHHHHHHHHHHHHHTT--S---TTGGGHHHHHHHHHHHHHHHHHHHHHHHHHHSPPPTT--HHHHHHHHHHHHHHHHHHHHHHHHHHHHHHHHH-------S-TTTSS-HHHHHHHH-

pLDDT: mean 81.95, std 17.53, range [39.59, 97.94]

Foldseek 3Di:
DPDPPDDPCLVCLVVLLVVLVVLLVVLLVLLQDQDDLPPQLVVLQVSLVSNVVSLVSNQVSQLVSQVSVVVNPPPPDPPPPRSCVSVLVCLVSSLVSLVVLLVSLVVNLPDDDDPPDDPVSVVSSVVSNVSSVVSSVVSQVVSQVSVCSNVDPPPDPDDDPQVPDRPVNVVVVVD

Radius of gyration: 20.91 Å; chains: 1; bounding box: 71×35×58 Å